Protein AF-A0A967X0R7-F1 (afdb_monomer_lite)

Foldseek 3Di:
DDDPVCVLVVLVVVCVVVVHDSVVSVVVVVVVCCVVVVPDPPPPP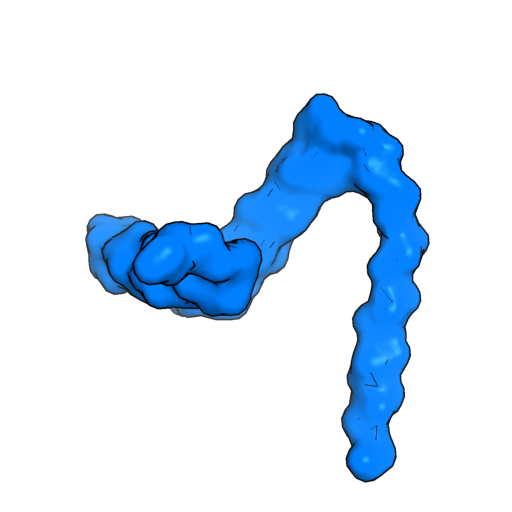PPDD

Radius of gyration: 12.66 Å; chains: 1; bounding box: 28×32×28 Å

Structure (mmCIF, N/CA/C/O backbone):
data_AF-A0A967X0R7-F1
#
_entry.id   AF-A0A967X0R7-F1
#
loop_
_atom_site.group_PDB
_atom_site.id
_atom_site.type_symbol
_atom_site.label_atom_id
_atom_site.label_alt_id
_atom_site.label_comp_id
_atom_site.label_asym_id
_atom_site.label_entity_id
_atom_site.label_seq_id
_atom_site.pdbx_PDB_ins_code
_atom_site.Cartn_x
_atom_site.Cartn_y
_atom_site.Cartn_z
_atom_site.occupancy
_atom_site.B_iso_or_equiv
_atom_site.auth_seq_id
_atom_site.auth_comp_id
_atom_site.auth_asym_id
_atom_site.auth_atom_id
_atom_site.pdbx_PDB_model_num
ATOM 1 N N . ARG A 1 1 ? 15.579 1.178 14.324 1.00 74.56 1 ARG A N 1
ATOM 2 C CA . ARG A 1 1 ? 15.907 1.658 12.956 1.00 74.56 1 ARG A CA 1
ATOM 3 C C . ARG A 1 1 ? 14.685 1.387 12.090 1.00 74.56 1 ARG A C 1
ATOM 5 O O . ARG A 1 1 ? 14.070 0.360 12.318 1.00 74.56 1 ARG A O 1
ATOM 12 N N . ASN A 1 2 ? 14.279 2.293 11.196 1.00 82.00 2 ASN A N 1
ATOM 13 C CA . ASN A 1 2 ? 13.171 2.008 10.275 1.00 82.00 2 ASN A CA 1
ATOM 14 C C . ASN A 1 2 ? 13.678 1.100 9.137 1.00 82.00 2 ASN A C 1
ATOM 16 O O . ASN A 1 2 ? 14.782 1.324 8.638 1.00 82.00 2 ASN A O 1
ATOM 20 N N . GLU A 1 3 ? 12.903 0.084 8.766 1.00 90.06 3 GLU A N 1
ATOM 21 C CA . GLU A 1 3 ? 13.235 -0.949 7.781 1.00 90.06 3 GLU A CA 1
ATOM 22 C C . GLU A 1 3 ? 12.082 -1.108 6.777 1.00 90.06 3 GLU A C 1
ATOM 24 O O . GLU A 1 3 ? 10.920 -0.966 7.166 1.00 90.06 3 GLU A O 1
ATOM 29 N N . PRO A 1 4 ? 12.359 -1.445 5.500 1.00 87.88 4 PRO A N 1
ATOM 30 C CA . PRO A 1 4 ? 11.326 -1.580 4.467 1.00 87.88 4 PRO A CA 1
ATOM 31 C C . PRO A 1 4 ? 10.211 -2.578 4.808 1.00 87.88 4 PRO A C 1
ATOM 33 O O . PRO A 1 4 ? 9.072 -2.401 4.383 1.00 87.88 4 PRO A O 1
ATOM 36 N N . ALA A 1 5 ? 10.497 -3.601 5.615 1.00 88.75 5 ALA A N 1
ATOM 37 C CA . ALA A 1 5 ? 9.495 -4.565 6.064 1.00 88.75 5 ALA A CA 1
ATOM 38 C C . ALA A 1 5 ? 8.356 -3.918 6.881 1.00 88.75 5 ALA A C 1
ATOM 40 O O . ALA A 1 5 ? 7.217 -4.386 6.823 1.00 88.75 5 ALA A O 1
ATOM 41 N N . TYR A 1 6 ? 8.617 -2.804 7.578 1.00 92.88 6 TYR A N 1
ATOM 42 C CA . TYR A 1 6 ? 7.601 -2.096 8.368 1.00 92.88 6 TYR A CA 1
ATOM 43 C C . TYR A 1 6 ? 6.569 -1.352 7.516 1.00 92.88 6 TYR A C 1
ATOM 45 O O . TYR A 1 6 ? 5.555 -0.898 8.045 1.00 92.88 6 TYR A O 1
ATOM 53 N N . THR A 1 7 ? 6.759 -1.274 6.195 1.00 92.75 7 THR A N 1
ATOM 54 C CA . THR A 1 7 ? 5.759 -0.693 5.283 1.00 92.75 7 THR A CA 1
ATOM 55 C C . THR A 1 7 ? 4.427 -1.450 5.351 1.00 92.75 7 THR A C 1
ATOM 57 O O . THR A 1 7 ? 3.370 -0.839 5.205 1.00 92.75 7 THR A O 1
ATOM 60 N N . ARG A 1 8 ? 4.462 -2.754 5.676 1.00 94.56 8 ARG A N 1
ATOM 61 C CA . ARG A 1 8 ? 3.259 -3.556 5.950 1.00 94.56 8 ARG A CA 1
ATOM 62 C C . ARG A 1 8 ? 2.441 -2.996 7.117 1.00 94.56 8 ARG A C 1
ATOM 64 O O . ARG A 1 8 ? 1.247 -2.798 6.949 1.00 94.56 8 ARG A O 1
ATOM 71 N N . LEU A 1 9 ? 3.083 -2.645 8.235 1.00 95.81 9 LEU A N 1
ATOM 72 C CA . LEU A 1 9 ? 2.407 -2.093 9.421 1.00 95.81 9 LEU A CA 1
ATOM 73 C C . LEU A 1 9 ? 1.702 -0.764 9.109 1.00 95.81 9 LEU A C 1
ATOM 75 O O . LEU A 1 9 ? 0.606 -0.485 9.593 1.00 95.81 9 LEU A O 1
ATOM 79 N N . VAL A 1 10 ? 2.325 0.067 8.269 1.00 95.75 10 VAL A N 1
ATOM 80 C CA . VAL A 1 10 ? 1.728 1.329 7.813 1.00 95.75 10 VAL A CA 1
ATOM 81 C C . VAL A 1 10 ? 0.511 1.060 6.927 1.00 95.75 10 VAL A C 1
ATOM 83 O O . VAL A 1 10 ? -0.529 1.690 7.110 1.00 95.75 10 VAL A O 1
ATOM 86 N N . ALA A 1 11 ? 0.618 0.114 5.992 1.00 96.38 11 ALA A N 1
ATOM 87 C CA . ALA A 1 11 ? -0.487 -0.267 5.120 1.00 96.38 11 ALA A CA 1
ATOM 88 C C . ALA A 1 11 ? -1.660 -0.885 5.905 1.00 96.38 11 ALA A C 1
ATOM 90 O O . ALA A 1 11 ? -2.799 -0.481 5.685 1.00 96.38 11 ALA A O 1
ATOM 91 N N . GLU A 1 12 ? -1.406 -1.764 6.877 1.00 97.06 12 GLU A N 1
ATOM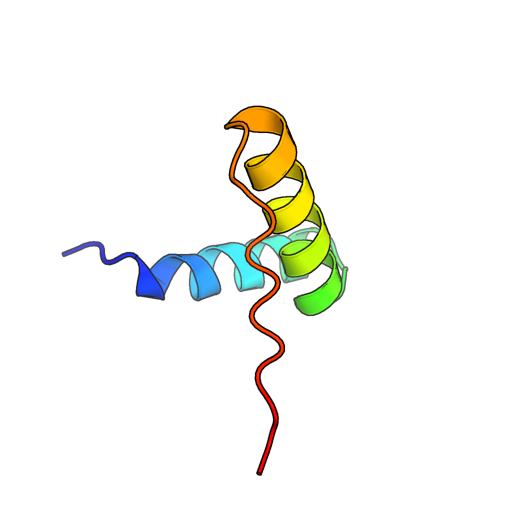 92 C CA . GLU A 1 12 ? -2.435 -2.306 7.782 1.00 97.06 12 GLU A CA 1
ATOM 93 C C . GLU A 1 12 ? -3.176 -1.183 8.514 1.00 97.06 12 GLU A C 1
ATOM 95 O O . GLU A 1 12 ? -4.406 -1.105 8.463 1.00 97.06 12 GLU A O 1
ATOM 100 N N . ARG A 1 13 ? -2.440 -0.227 9.094 1.00 97.81 13 ARG A N 1
ATOM 101 C CA . ARG A 1 13 ? -3.063 0.902 9.792 1.00 97.81 13 ARG A CA 1
ATOM 102 C C . ARG A 1 13 ? -3.911 1.772 8.864 1.00 97.81 13 ARG A C 1
ATOM 104 O O . ARG A 1 13 ? -4.968 2.251 9.273 1.00 97.81 13 ARG A O 1
ATOM 111 N N . ILE A 1 14 ? -3.465 1.992 7.629 1.00 97.69 14 ILE A N 1
ATOM 112 C CA . ILE A 1 14 ? -4.225 2.748 6.625 1.00 97.69 14 ILE A CA 1
ATOM 113 C C . ILE A 1 14 ? -5.488 1.986 6.209 1.00 97.69 14 ILE A C 1
ATOM 115 O O . ILE A 1 14 ? -6.535 2.616 6.052 1.00 97.69 14 ILE A O 1
ATOM 119 N N . ALA A 1 15 ? -5.405 0.666 6.037 1.00 97.88 15 ALA A N 1
ATOM 120 C CA . ALA A 1 15 ? -6.536 -0.182 5.670 1.00 97.88 15 ALA A CA 1
ATOM 121 C C . ALA A 1 15 ? -7.630 -0.129 6.746 1.00 97.88 15 ALA A C 1
ATOM 123 O O . ALA A 1 15 ? -8.788 0.146 6.425 1.00 97.88 15 ALA A O 1
ATOM 124 N N . GLU A 1 16 ? -7.244 -0.240 8.022 1.00 98.06 16 GLU A N 1
ATOM 125 C CA . GLU A 1 16 ? -8.144 -0.049 9.167 1.00 98.06 16 GLU A CA 1
ATOM 126 C C . GLU A 1 16 ? -8.816 1.330 9.154 1.00 98.06 16 GLU A C 1
ATOM 128 O O . GLU A 1 16 ? -10.034 1.429 9.273 1.00 98.06 16 GLU A O 1
ATOM 133 N N . LEU A 1 17 ? -8.035 2.404 8.978 1.00 98.19 17 LEU A N 1
ATOM 134 C CA . LEU A 1 17 ? -8.559 3.776 8.964 1.00 98.19 17 LEU A CA 1
ATOM 135 C C . LEU A 1 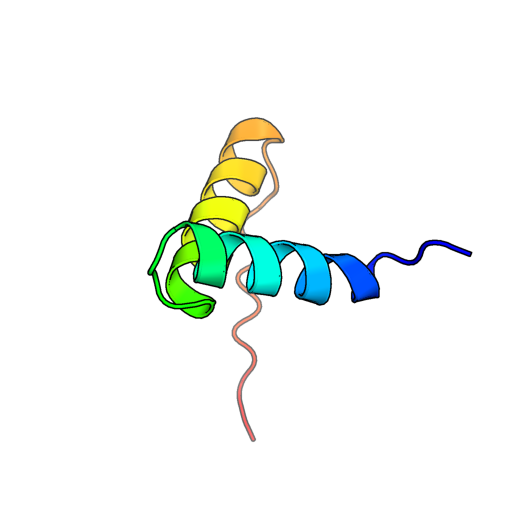17 ? -9.512 4.032 7.789 1.00 98.19 17 LEU A C 1
ATOM 137 O O . LEU A 1 17 ? -10.416 4.859 7.898 1.00 98.19 17 LEU A O 1
ATOM 141 N N . LYS A 1 18 ? -9.293 3.355 6.658 1.00 96.62 18 LYS A N 1
ATOM 142 C CA . LYS A 1 18 ? -10.124 3.467 5.454 1.00 96.62 18 LYS A CA 1
ATOM 143 C C . LYS A 1 18 ? -11.302 2.492 5.432 1.00 96.62 18 LYS A C 1
ATOM 145 O O . LYS A 1 18 ? -12.169 2.660 4.580 1.00 96.62 18 LYS A O 1
ATOM 150 N N . GLY A 1 19 ? -11.338 1.503 6.325 1.00 97.69 19 GLY A N 1
ATOM 151 C CA . GLY A 1 19 ? -12.361 0.457 6.336 1.00 97.69 19 GLY A CA 1
ATOM 152 C C . GLY A 1 19 ? -12.335 -0.432 5.088 1.00 97.69 19 GLY A C 1
ATOM 153 O O . GLY A 1 19 ? -13.392 -0.869 4.640 1.00 97.69 19 GLY A O 1
ATOM 154 N N . ILE A 1 20 ? -11.155 -0.663 4.503 1.00 97.88 20 ILE A N 1
ATOM 155 C CA . ILE A 1 20 ? -10.978 -1.513 3.311 1.00 97.88 20 ILE A CA 1
ATOM 156 C C . ILE A 1 20 ? -10.050 -2.697 3.613 1.00 97.88 20 ILE A C 1
ATOM 158 O O . ILE A 1 20 ? -9.225 -2.591 4.522 1.00 97.88 20 ILE A O 1
ATOM 162 N N . PRO A 1 21 ? -10.131 -3.808 2.857 1.00 97.81 21 PRO A N 1
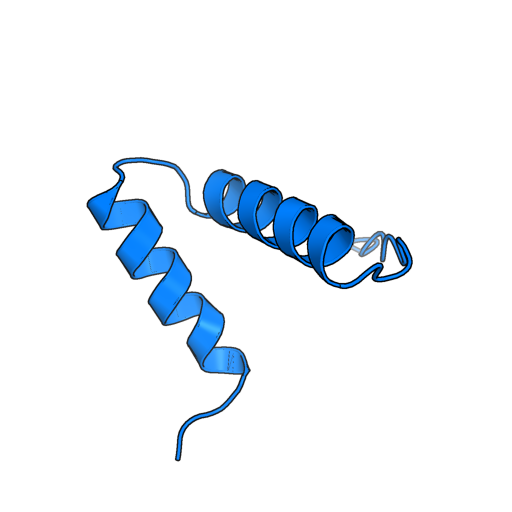ATOM 163 C CA . PRO A 1 21 ? -9.201 -4.924 3.007 1.00 97.81 21 PRO A CA 1
ATOM 164 C C . PRO A 1 21 ? -7.744 -4.510 2.762 1.00 97.81 21 PRO A C 1
ATOM 166 O O . PRO A 1 21 ? -7.451 -3.702 1.876 1.00 97.81 21 PRO A O 1
ATOM 169 N N . PHE A 1 22 ? -6.818 -5.107 3.519 1.00 96.31 22 PHE A N 1
ATOM 170 C CA . PHE A 1 22 ? -5.380 -4.885 3.346 1.00 96.31 22 PHE A CA 1
ATOM 171 C C . PHE A 1 22 ? -4.925 -5.199 1.914 1.00 96.31 22 PHE A C 1
ATOM 173 O O . PHE A 1 22 ? -4.237 -4.381 1.307 1.00 96.31 22 PHE A O 1
ATOM 180 N N . ASP A 1 23 ? -5.370 -6.323 1.350 1.00 95.88 23 ASP A N 1
ATOM 181 C CA . ASP A 1 23 ? -4.991 -6.755 -0.002 1.00 95.88 23 ASP A CA 1
ATOM 182 C C . ASP A 1 23 ? -5.445 -5.765 -1.081 1.00 95.88 23 ASP A C 1
ATOM 184 O O . ASP A 1 23 ? -4.733 -5.518 -2.056 1.00 95.88 23 ASP A O 1
ATOM 188 N N . ASP A 1 24 ? -6.605 -5.132 -0.888 1.00 96.38 24 ASP A N 1
ATOM 189 C CA . ASP A 1 24 ? -7.106 -4.098 -1.792 1.00 96.38 24 ASP A CA 1
ATOM 190 C C . ASP A 1 24 ? -6.251 -2.836 -1.728 1.00 96.38 24 ASP A C 1
ATOM 192 O O . ASP A 1 24 ? -5.889 -2.272 -2.768 1.00 96.38 24 ASP A O 1
ATOM 196 N N . LEU A 1 25 ? -5.873 -2.416 -0.518 1.00 97.12 25 LEU A N 1
ATOM 197 C CA . LEU A 1 25 ? -4.951 -1.301 -0.337 1.00 97.12 25 LEU A CA 1
ATOM 198 C C . LEU A 1 25 ? -3.575 -1.623 -0.938 1.00 97.12 25 LEU A C 1
ATOM 200 O O . LEU A 1 25 ? -3.010 -0.785 -1.645 1.00 97.12 25 LEU A O 1
ATOM 204 N N . ALA A 1 26 ? -3.038 -2.816 -0.686 1.00 96.25 26 ALA A N 1
ATOM 205 C CA . ALA A 1 26 ? -1.735 -3.254 -1.176 1.00 96.25 26 ALA A CA 1
ATOM 206 C C . ALA A 1 26 ? -1.701 -3.286 -2.709 1.00 96.25 26 ALA A C 1
ATOM 208 O O . ALA A 1 26 ? -0.794 -2.716 -3.321 1.00 96.25 26 ALA A O 1
ATOM 209 N N . ARG A 1 27 ? -2.735 -3.851 -3.342 1.00 95.69 27 ARG A N 1
ATOM 210 C CA . ARG A 1 27 ? -2.876 -3.878 -4.803 1.00 95.69 27 ARG A CA 1
ATOM 211 C C . ARG A 1 27 ? -2.965 -2.470 -5.387 1.00 95.69 27 ARG A C 1
ATOM 213 O O . ARG A 1 27 ? -2.228 -2.142 -6.316 1.00 95.69 27 ARG A O 1
ATOM 220 N N . ALA A 1 28 ? -3.824 -1.616 -4.826 1.00 96.12 28 ALA A N 1
ATOM 221 C CA . ALA A 1 28 ? -4.008 -0.251 -5.315 1.00 96.12 28 ALA A CA 1
ATOM 222 C C . ALA A 1 28 ? -2.737 0.601 -5.156 1.00 96.12 28 ALA A C 1
ATOM 224 O O . ALA A 1 28 ? -2.343 1.317 -6.076 1.00 96.12 28 ALA A O 1
ATOM 225 N N . THR A 1 29 ? -2.072 0.521 -4.002 1.00 95.75 29 THR A N 1
ATOM 226 C CA . THR A 1 29 ? -0.839 1.282 -3.735 1.00 95.75 29 THR A CA 1
ATOM 227 C C . THR A 1 29 ? 0.335 0.784 -4.571 1.00 95.75 29 THR A C 1
ATOM 229 O O . THR A 1 29 ? 1.072 1.612 -5.104 1.00 95.75 29 THR A O 1
ATOM 232 N N . THR A 1 30 ? 0.456 -0.529 -4.785 1.00 95.00 30 THR A N 1
ATOM 233 C CA . THR A 1 30 ? 1.466 -1.115 -5.680 1.00 95.00 30 THR A CA 1
ATOM 234 C C . THR A 1 30 ? 1.247 -0.670 -7.122 1.00 95.00 30 THR A C 1
ATOM 236 O O . THR A 1 30 ? 2.180 -0.178 -7.753 1.00 95.00 30 THR A O 1
ATOM 239 N N . ALA A 1 31 ? 0.014 -0.750 -7.635 1.00 94.75 31 ALA A N 1
ATOM 240 C CA . ALA A 1 31 ? -0.311 -0.277 -8.982 1.00 94.75 31 ALA A CA 1
ATOM 241 C C . ALA A 1 31 ? -0.027 1.228 -9.149 1.00 94.75 31 ALA A C 1
ATOM 243 O O . ALA A 1 31 ? 0.549 1.654 -10.152 1.00 94.75 31 ALA A O 1
ATOM 244 N N . ASN A 1 32 ? -0.365 2.035 -8.138 1.00 95.75 32 ASN A N 1
ATOM 245 C CA . ASN A 1 32 ? -0.066 3.466 -8.134 1.00 95.75 32 ASN A CA 1
ATOM 246 C C . ASN A 1 32 ? 1.439 3.743 -8.133 1.00 95.75 32 ASN A C 1
ATOM 248 O O . ASN A 1 32 ? 1.884 4.608 -8.883 1.00 95.75 32 ASN A O 1
ATOM 252 N N . ALA A 1 33 ? 2.216 3.016 -7.326 1.00 94.88 33 ALA A N 1
ATOM 253 C CA . ALA A 1 33 ? 3.668 3.148 -7.279 1.00 94.88 33 ALA A CA 1
ATOM 254 C C . ALA A 1 33 ? 4.306 2.746 -8.615 1.00 94.88 33 ALA A C 1
ATOM 256 O O . ALA A 1 33 ? 5.128 3.494 -9.139 1.00 94.88 33 ALA A O 1
ATOM 257 N N . ARG A 1 34 ? 3.867 1.628 -9.210 1.00 94.00 34 ARG A N 1
ATOM 258 C CA . ARG A 1 34 ? 4.311 1.187 -10.541 1.00 94.00 34 ARG A CA 1
ATOM 259 C C . ARG A 1 34 ? 4.069 2.264 -11.596 1.00 94.00 34 ARG A C 1
ATOM 261 O O . ARG A 1 34 ? 4.983 2.598 -12.338 1.00 94.00 34 ARG A O 1
ATOM 268 N N . ARG A 1 35 ? 2.877 2.871 -11.611 1.00 93.69 35 ARG A N 1
ATOM 269 C CA . ARG A 1 35 ? 2.543 3.963 -12.541 1.00 93.69 35 ARG A CA 1
ATOM 270 C C . ARG A 1 35 ? 3.334 5.246 -12.268 1.00 93.69 35 ARG A C 1
ATOM 272 O O . ARG A 1 35 ? 3.703 5.930 -13.211 1.00 93.69 35 ARG A O 1
ATOM 279 N N . LEU A 1 36 ? 3.533 5.607 -11.000 1.00 96.56 36 LEU A N 1
ATOM 280 C CA . LEU A 1 36 ? 4.183 6.863 -10.611 1.00 96.56 36 LEU A CA 1
ATOM 281 C C . LEU A 1 36 ? 5.693 6.844 -10.864 1.00 96.56 36 LEU A C 1
ATOM 283 O O . LEU A 1 36 ? 6.256 7.868 -11.232 1.00 96.56 36 LEU A O 1
ATOM 287 N N . PHE A 1 37 ? 6.331 5.697 -10.640 1.00 95.19 37 PHE A N 1
ATOM 288 C CA . PHE A 1 37 ? 7.780 5.534 -10.747 1.00 95.19 37 PHE A CA 1
ATOM 289 C C . PHE A 1 37 ? 8.209 4.737 -11.983 1.00 95.19 37 PHE A C 1
ATOM 291 O O . PHE A 1 37 ? 9.380 4.389 -12.088 1.00 95.19 37 PHE A O 1
ATOM 298 N N . GLU A 1 38 ? 7.272 4.427 -12.885 1.00 93.88 38 GLU A N 1
ATOM 299 C CA . GLU A 1 38 ? 7.515 3.642 -14.105 1.00 93.88 38 GLU A CA 1
ATOM 300 C C . GLU A 1 38 ? 8.226 2.306 -13.815 1.00 93.88 38 GLU A C 1
ATOM 302 O O . GLU A 1 38 ? 9.122 1.871 -14.537 1.00 93.88 38 GLU A O 1
ATOM 307 N N . LEU A 1 39 ? 7.831 1.640 -12.722 1.00 91.31 39 LEU A N 1
ATOM 308 C CA . LEU A 1 39 ? 8.412 0.351 -12.343 1.00 91.31 39 LEU A CA 1
ATOM 309 C C . LEU A 1 39 ? 7.944 -0.712 -13.341 1.00 91.31 39 LEU A C 1
ATOM 311 O O . LEU A 1 39 ? 6.742 -0.853 -13.574 1.00 91.31 39 LEU A O 1
ATOM 315 N N . ALA A 1 40 ? 8.883 -1.476 -13.904 1.00 79.94 40 ALA A N 1
ATOM 316 C CA . ALA A 1 40 ? 8.554 -2.603 -14.770 1.00 79.94 40 ALA A CA 1
ATOM 317 C C . ALA A 1 40 ? 7.608 -3.573 -14.038 1.00 79.94 40 ALA A C 1
ATOM 319 O O . ALA A 1 40 ? 7.815 -3.874 -12.859 1.00 79.94 40 ALA A O 1
ATOM 320 N N . ASN A 1 41 ? 6.577 -4.067 -14.734 1.00 64.06 41 ASN A N 1
ATOM 321 C CA . ASN A 1 41 ? 5.756 -5.176 -14.247 1.00 64.06 41 ASN A CA 1
ATOM 322 C C . ASN A 1 41 ? 6.612 -6.446 -14.274 1.00 64.06 41 ASN A C 1
ATOM 324 O O . ASN A 1 41 ? 6.535 -7.247 -15.199 1.00 64.06 41 ASN A O 1
ATOM 328 N N . THR A 1 42 ? 7.463 -6.616 -13.268 1.00 59.38 42 THR A N 1
ATOM 329 C CA . THR A 1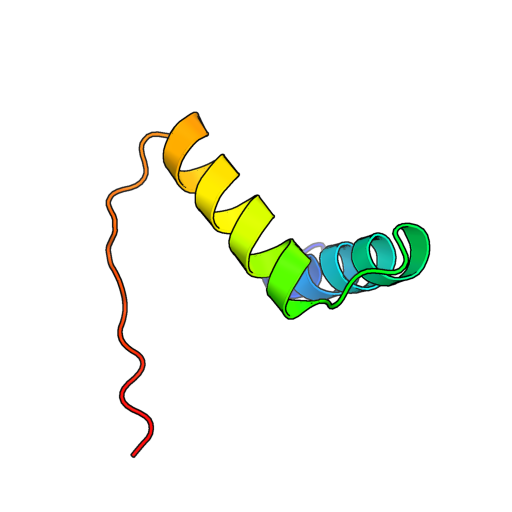 42 ? 7.901 -7.949 -12.880 1.00 59.38 42 THR A CA 1
ATOM 330 C C . THR A 1 42 ? 6.756 -8.501 -12.054 1.00 59.38 42 THR A C 1
ATOM 332 O O . THR A 1 42 ? 6.710 -8.337 -10.833 1.00 59.38 42 THR A O 1
ATOM 335 N N . ASP A 1 43 ? 5.755 -9.043 -12.738 1.00 58.31 43 ASP A N 1
ATOM 336 C CA . ASP A 1 43 ? 4.782 -9.902 -12.089 1.00 58.31 43 ASP A CA 1
ATOM 337 C C . ASP A 1 43 ? 5.558 -11.156 -11.683 1.00 58.31 43 ASP A C 1
ATOM 339 O O . ASP A 1 43 ? 5.769 -12.077 -12.464 1.00 58.31 43 ASP A O 1
ATOM 343 N N . VAL A 1 44 ? 6.113 -11.121 -10.472 1.00 55.22 44 VAL A N 1
ATOM 344 C CA . VAL A 1 44 ? 6.473 -12.338 -9.758 1.00 55.22 44 VAL A CA 1
ATOM 345 C C . VAL A 1 44 ? 5.147 -13.010 -9.441 1.00 55.22 44 VAL A C 1
ATOM 347 O O . VAL A 1 44 ? 4.486 -12.687 -8.456 1.00 55.22 44 VAL A O 1
ATOM 350 N N . GLU A 1 45 ? 4.715 -13.877 -10.353 1.00 47.19 45 GLU A N 1
ATOM 351 C CA . GLU A 1 45 ? 3.876 -15.011 -10.002 1.00 47.19 45 GLU A CA 1
ATOM 352 C C . GLU A 1 45 ? 4.678 -15.785 -8.951 1.00 47.19 45 GLU A C 1
ATOM 354 O O . GLU A 1 45 ? 5.610 -16.519 -9.272 1.00 47.19 45 GLU A O 1
ATOM 359 N N . GLU A 1 46 ? 4.413 -15.528 -7.669 1.00 49.09 46 GLU A N 1
ATOM 360 C CA . GLU A 1 46 ? 4.789 -16.478 -6.630 1.00 49.09 46 GLU A CA 1
ATOM 361 C C . GLU A 1 46 ? 3.944 -17.731 -6.898 1.00 49.09 46 GLU A C 1
ATOM 363 O O . GLU A 1 46 ? 2.795 -17.828 -6.467 1.00 49.09 46 GLU A O 1
ATOM 368 N N . GLU A 1 47 ? 4.493 -18.651 -7.702 1.00 42.31 47 GLU A N 1
ATOM 369 C CA . GLU A 1 47 ? 4.102 -20.058 -7.694 1.00 42.31 47 GLU A CA 1
ATOM 370 C C . GLU A 1 47 ? 4.172 -20.525 -6.237 1.00 42.31 47 GLU A C 1
ATOM 372 O O . GLU A 1 47 ? 5.240 -20.597 -5.628 1.00 42.31 47 GLU A O 1
ATOM 377 N N . LEU A 1 48 ? 2.998 -20.759 -5.653 1.00 46.47 48 LEU A N 1
ATOM 378 C CA . LEU A 1 48 ? 2.853 -21.434 -4.375 1.00 46.47 48 LEU A CA 1
ATOM 379 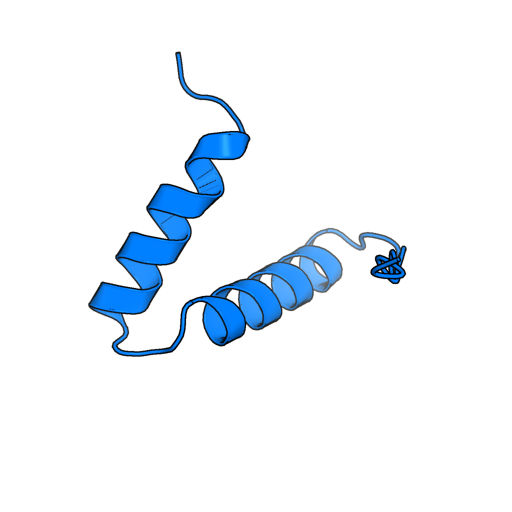C C . LEU A 1 48 ? 2.930 -22.942 -4.645 1.00 46.47 48 LEU A C 1
ATOM 381 O O . LEU A 1 48 ? 1.904 -23.553 -4.948 1.00 46.47 48 LEU A O 1
ATOM 385 N N . ASP A 1 49 ? 4.135 -23.502 -4.543 1.00 40.38 49 ASP A N 1
ATOM 386 C CA . ASP A 1 49 ? 4.367 -24.929 -4.265 1.00 40.38 49 ASP A CA 1
ATOM 387 C C . ASP A 1 49 ? 4.426 -25.178 -2.745 1.00 40.38 49 ASP A C 1
ATOM 389 O O . ASP A 1 49 ? 5.121 -24.410 -2.032 1.00 40.38 49 ASP A O 1
#

Sequence (49 aa):
RNEPAYTRLVAERIAELKGIPFDDLARATTANARRLFELANTDVEEELD

Secondary structure (DSSP, 8-state):
---GGGHHHHHHHHHHHHTS-HHHHHHHHHHHHHHHHT-----------

pLDDT: mean 86.22, std 17.46, range [40.38, 98.19]